Protein AF-A0A838TGH7-F1 (afdb_monomer)

Mean predicted aligned error: 12.15 Å

pLDDT: mean 83.36, std 24.0, range [35.56, 98.81]

Sequence (141 aa):
MKKIKLLAIGASAAFAFTAVTSQIAVAAEEEAAATSKMTIPDTADGILQEIHKHRGELTETVKAKKLKDVHVQAFMIRDLANALPAKVAADKKARVEGSAKNITKLAEDLDTSGDAGDQAKTESNLKKFDAVLAQLEGQFK

Nearest PDB structures (foldseek):
  1vyk-assembly1_A  TM=8.103E-01  e=1.795E-02  Spinacia oleracea
  7n8o-assembly1_Q  TM=8.385E-01  e=2.085E-02  Synechocystis sp. PCC 6803 substr. Kazusa
  1nze-assembly1_A  TM=8.066E-01  e=2.304E-02  Spinacia oleracea
  3ls1-assembly2_B  TM=7.975E-01  e=2.085E-02  Synechocystis sp. PCC 6803
  4yuu-assembly3_Q2  TM=7.672E-01  e=1.081E-01  Cyanidium caldarium

Foldseek 3Di:
DDDDDDDDDDDDDDDDPDDDDDDDPPPPPPVPPPVVVDDADPALVSLLVLLVVLLVVLVVCLVVLVLQCNLVSLVSNLVSLCCNLVRDDPVLNVVSNVLSVQSVVLSVQSNVCSVVSNSVSNVVSSVSNVVSSVVNVVSVD

Structure (mmCIF, N/CA/C/O backbone):
data_AF-A0A838TGH7-F1
#
_entry.id   AF-A0A838TGH7-F1
#
loop_
_atom_site.group_PDB
_atom_site.id
_atom_site.type_symbol
_atom_site.label_atom_id
_atom_site.label_alt_id
_atom_site.label_comp_id
_atom_site.label_asym_id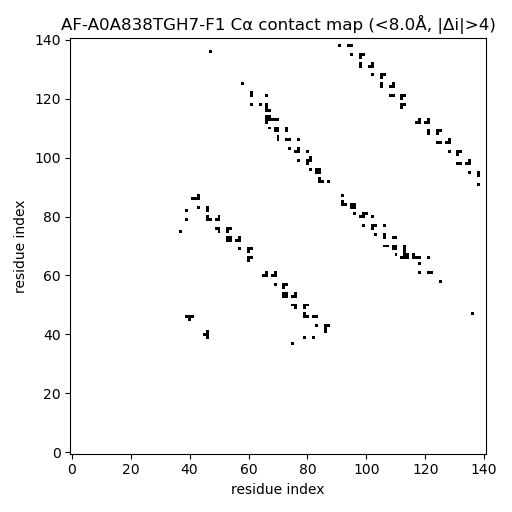
_atom_site.label_entity_id
_atom_site.label_seq_id
_atom_site.pdbx_PDB_ins_code
_atom_site.Cartn_x
_atom_site.Cartn_y
_atom_site.Cartn_z
_atom_site.occupancy
_atom_site.B_iso_or_equiv
_atom_site.auth_seq_id
_atom_site.auth_comp_id
_atom_site.auth_asym_id
_atom_site.auth_atom_id
_atom_site.pdbx_PDB_model_num
ATOM 1 N N . MET A 1 1 ? -46.428 -2.549 66.026 1.00 46.44 1 MET A N 1
ATOM 2 C CA . MET A 1 1 ? -45.588 -3.367 66.929 1.00 46.44 1 MET A CA 1
ATOM 3 C C . MET A 1 1 ? -46.120 -4.793 66.962 1.00 46.44 1 MET A C 1
ATOM 5 O O . MET A 1 1 ? -47.245 -4.982 67.391 1.00 46.44 1 MET A O 1
ATOM 9 N N . LYS A 1 2 ? -45.319 -5.771 66.534 1.00 39.84 2 LYS A N 1
ATOM 10 C CA . LYS A 1 2 ? -45.165 -7.099 67.154 1.00 39.84 2 LYS A CA 1
ATOM 11 C C . LYS A 1 2 ? -43.891 -7.694 66.551 1.00 39.84 2 LYS 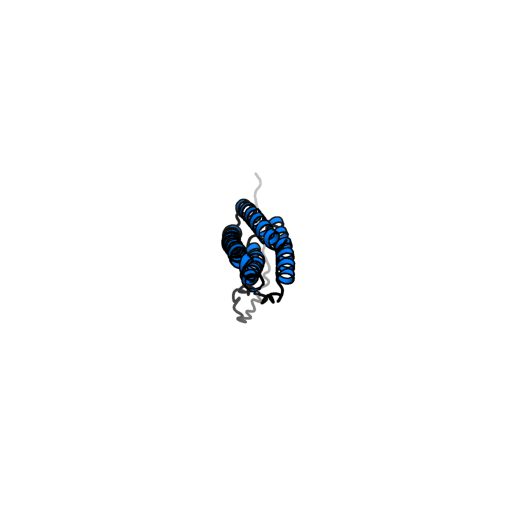A C 1
ATOM 13 O O . LYS A 1 2 ? -43.793 -7.884 65.347 1.00 39.84 2 LYS A O 1
ATOM 18 N N . LYS A 1 3 ? -42.869 -7.791 67.397 1.00 41.69 3 LYS A N 1
ATOM 19 C CA . LYS A 1 3 ? -41.556 -8.374 67.109 1.00 41.69 3 LYS A CA 1
ATOM 20 C C . LYS A 1 3 ? -41.597 -9.878 67.439 1.00 41.69 3 LYS A C 1
ATOM 22 O O . LYS A 1 3 ? -42.560 -10.301 68.074 1.00 41.69 3 LYS A O 1
ATOM 27 N N . ILE A 1 4 ? -40.460 -10.547 67.178 1.00 48.12 4 ILE A N 1
ATOM 28 C CA . ILE A 1 4 ? -39.908 -11.748 67.863 1.00 48.12 4 ILE A CA 1
ATOM 29 C C . ILE A 1 4 ? -40.349 -13.081 67.230 1.00 48.12 4 ILE A C 1
ATOM 31 O O . ILE A 1 4 ? -41.537 -13.277 67.041 1.00 48.12 4 ILE A O 1
ATOM 35 N N . LYS A 1 5 ? -39.492 -14.069 66.917 1.00 42.84 5 LYS A N 1
ATOM 36 C CA . LYS A 1 5 ? -38.028 -14.331 67.010 1.00 42.84 5 LYS A CA 1
ATOM 37 C C . LYS A 1 5 ? -37.767 -15.628 66.177 1.00 42.84 5 LYS A C 1
ATOM 39 O O . LYS A 1 5 ? -38.712 -16.388 66.028 1.00 42.84 5 LYS A O 1
ATOM 44 N N . LEU A 1 6 ? -36.617 -15.794 65.488 1.00 40.47 6 LEU A N 1
ATOM 45 C CA . LEU A 1 6 ? -35.473 -16.696 65.846 1.00 40.47 6 LEU A CA 1
ATOM 46 C C . LEU A 1 6 ? -35.853 -18.207 65.771 1.00 40.47 6 LEU A C 1
ATOM 48 O O . LEU A 1 6 ? -36.916 -18.552 66.252 1.00 40.47 6 LEU A O 1
ATOM 52 N N . LEU A 1 7 ? -35.102 -19.214 65.305 1.00 39.31 7 LEU A N 1
ATOM 53 C CA . LEU A 1 7 ? -33.731 -19.479 64.833 1.00 39.31 7 LEU A CA 1
ATOM 54 C C . LEU A 1 7 ? -33.675 -21.007 64.543 1.00 39.31 7 LEU A C 1
ATOM 56 O O . LEU A 1 7 ? -34.369 -21.732 65.250 1.00 39.31 7 LEU A O 1
ATOM 60 N N . ALA A 1 8 ? -32.826 -21.483 63.620 1.00 43.47 8 ALA A N 1
ATOM 61 C CA . ALA A 1 8 ? -31.995 -22.719 63.693 1.00 43.47 8 ALA A CA 1
ATOM 62 C C . ALA A 1 8 ? -31.536 -23.081 62.257 1.00 43.47 8 ALA A C 1
ATOM 64 O O . ALA A 1 8 ? -32.381 -23.236 61.384 1.00 43.47 8 ALA A O 1
ATOM 65 N N . ILE A 1 9 ? -30.249 -23.007 61.872 1.00 46.84 9 ILE A N 1
ATOM 66 C CA . ILE A 1 9 ? -29.126 -23.924 62.199 1.00 46.84 9 ILE A CA 1
ATOM 67 C C . ILE A 1 9 ? -29.504 -25.366 61.814 1.00 46.84 9 ILE A C 1
ATOM 69 O O . ILE A 1 9 ? -30.448 -25.896 62.373 1.00 46.84 9 ILE A O 1
ATOM 73 N N . GLY A 1 10 ? -28.846 -26.101 60.921 1.00 35.56 10 GLY A N 1
ATOM 74 C CA . GLY A 1 10 ? -27.580 -25.973 60.203 1.00 35.56 10 GLY A CA 1
ATOM 75 C C . GLY A 1 10 ? -27.163 -27.396 59.787 1.00 35.56 10 GLY A C 1
ATOM 76 O O . GLY A 1 10 ? -27.505 -28.341 60.490 1.00 35.56 10 GLY A O 1
ATOM 77 N N . ALA A 1 11 ? -26.449 -27.570 58.674 1.00 40.81 11 ALA A N 1
ATOM 78 C CA . ALA A 1 11 ? -25.591 -28.738 58.449 1.00 40.81 11 ALA A CA 1
ATOM 79 C C . ALA A 1 11 ? -24.630 -28.452 57.292 1.00 40.81 11 ALA A C 1
ATOM 81 O O . ALA A 1 11 ? -25.015 -28.340 56.130 1.00 40.81 11 ALA A O 1
ATOM 82 N N . SER A 1 12 ? -23.370 -28.298 57.669 1.00 39.62 12 SER A N 1
ATOM 83 C CA . SER A 1 12 ? -22.192 -28.176 56.830 1.00 39.62 12 SER A CA 1
ATOM 84 C C . SER A 1 12 ? -21.968 -29.438 55.992 1.00 39.62 12 SER A C 1
ATOM 86 O O . SER A 1 12 ? -22.036 -30.544 56.522 1.00 39.62 12 SER A O 1
ATOM 88 N N . ALA A 1 13 ? -21.576 -29.271 54.729 1.00 48.66 13 ALA A N 1
ATOM 89 C CA . ALA A 1 13 ? -20.758 -30.257 54.031 1.00 48.66 13 ALA A CA 1
ATOM 90 C C . ALA A 1 13 ? -19.439 -29.584 53.643 1.00 48.66 13 ALA A C 1
ATOM 92 O O . ALA A 1 13 ? -19.379 -28.657 52.838 1.00 48.66 13 ALA A O 1
ATOM 93 N N . ALA A 1 14 ? -18.408 -30.022 54.350 1.00 45.81 14 ALA A N 1
ATOM 94 C CA . ALA A 1 14 ? -17.025 -29.614 54.270 1.00 45.81 14 ALA A CA 1
ATOM 95 C C . ALA A 1 14 ? -16.318 -30.230 53.048 1.00 45.81 14 ALA A C 1
ATOM 97 O O . ALA A 1 14 ? -16.508 -31.401 52.749 1.00 45.81 14 ALA A O 1
ATOM 98 N N . PHE A 1 15 ? -15.461 -29.409 52.434 1.00 44.59 15 PHE A N 1
ATOM 99 C CA . PHE A 1 15 ? -14.160 -29.720 51.829 1.00 44.59 15 PHE A CA 1
ATOM 100 C C . PHE A 1 15 ? -14.001 -30.931 50.892 1.00 44.59 15 PHE A C 1
ATOM 102 O O . PHE A 1 15 ? -13.912 -32.073 51.325 1.00 44.59 15 PHE A O 1
ATOM 109 N N . ALA A 1 16 ? -13.644 -30.622 49.642 1.00 42.84 16 ALA A N 1
ATOM 110 C CA . ALA A 1 16 ? -12.422 -31.171 49.053 1.00 42.84 16 ALA A CA 1
ATOM 111 C C . ALA A 1 16 ? -11.784 -30.127 48.123 1.00 42.84 16 ALA A C 1
ATOM 113 O O . ALA A 1 16 ? -12.080 -30.032 46.937 1.00 42.84 16 ALA A O 1
ATOM 114 N N . PHE A 1 17 ? -10.912 -29.309 48.712 1.00 49.78 17 PHE A N 1
ATOM 115 C CA . PHE A 1 17 ? -9.881 -28.565 48.002 1.00 49.78 17 PHE A CA 1
ATOM 116 C C . PHE A 1 17 ? -8.781 -29.574 47.653 1.00 49.78 17 PHE A C 1
ATOM 118 O O . PHE A 1 17 ? -7.965 -29.916 48.506 1.00 49.78 17 PHE A O 1
ATOM 125 N N . THR A 1 18 ? -8.781 -30.102 46.431 1.00 52.09 18 THR A N 1
ATOM 126 C CA . THR A 1 18 ? -7.621 -30.819 45.888 1.00 52.09 18 THR A CA 1
ATOM 127 C C . THR A 1 18 ? -6.869 -29.882 44.964 1.00 52.09 18 THR A C 1
ATOM 129 O O . THR A 1 18 ? -7.257 -29.653 43.820 1.00 52.09 18 THR A O 1
ATOM 132 N N . ALA A 1 19 ? -5.782 -29.338 45.503 1.00 46.09 19 ALA A N 1
ATOM 133 C CA . ALA A 1 19 ? -4.697 -28.775 44.732 1.00 46.09 19 ALA A CA 1
ATOM 134 C C . ALA A 1 19 ? -4.130 -29.855 43.797 1.00 46.09 19 ALA A C 1
ATOM 136 O O . ALA A 1 19 ? -3.566 -30.847 44.254 1.00 46.09 19 ALA A O 1
ATOM 137 N N . VAL A 1 20 ? -4.250 -29.636 42.491 1.00 46.09 20 VAL A N 1
ATOM 138 C CA . VAL A 1 20 ? -3.260 -30.106 41.523 1.00 46.09 20 VAL A CA 1
ATOM 139 C C . VAL A 1 20 ? -2.568 -28.858 41.003 1.00 46.09 20 VAL A C 1
ATOM 141 O O . VAL A 1 20 ? -3.062 -28.125 40.152 1.00 46.09 20 VAL A O 1
ATOM 144 N N . THR A 1 21 ? -1.417 -28.585 41.601 1.00 51.72 21 THR A N 1
ATOM 145 C CA . THR A 1 21 ? -0.378 -27.763 41.001 1.00 51.72 21 THR A CA 1
ATOM 146 C C . THR A 1 21 ? 0.210 -28.542 39.831 1.00 51.72 21 THR A C 1
ATOM 148 O O . THR A 1 21 ? 1.094 -29.373 40.027 1.00 51.72 21 THR A O 1
ATOM 151 N N . SER A 1 22 ? -0.253 -28.250 38.620 1.00 46.38 22 SER A N 1
ATOM 152 C CA . SER A 1 22 ? 0.574 -28.403 37.427 1.00 46.38 22 SER A CA 1
ATOM 153 C C . SER A 1 22 ? 0.786 -27.022 36.842 1.00 46.38 22 SER A C 1
ATOM 155 O O . SER A 1 22 ? -0.104 -26.416 36.254 1.00 46.38 22 SER A O 1
ATOM 157 N N . GLN A 1 23 ? 1.990 -26.523 37.087 1.00 48.28 23 GLN A N 1
ATOM 158 C CA . GLN A 1 23 ? 2.574 -25.388 36.406 1.00 48.28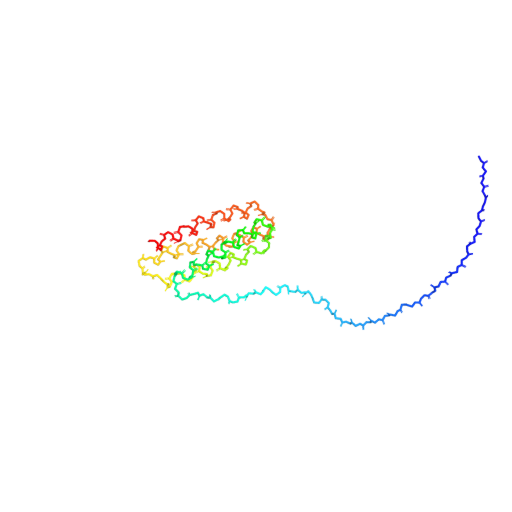 23 GLN A CA 1
ATOM 159 C C . GLN A 1 23 ? 2.535 -25.660 34.902 1.00 48.28 23 GLN A C 1
ATOM 161 O O . GLN A 1 23 ? 3.276 -26.501 34.403 1.00 48.28 23 GLN A O 1
ATOM 166 N N . ILE A 1 24 ? 1.699 -24.927 34.182 1.00 41.69 24 ILE A N 1
ATOM 167 C CA . ILE A 1 24 ? 2.061 -24.463 32.852 1.00 41.69 24 ILE A CA 1
ATOM 168 C C . ILE A 1 24 ? 1.832 -22.968 32.924 1.00 41.69 24 ILE A C 1
ATOM 170 O O . ILE A 1 24 ? 0.709 -22.497 33.105 1.00 41.69 24 ILE A O 1
ATOM 174 N N . ALA A 1 25 ? 2.946 -22.243 32.923 1.00 38.53 25 ALA A N 1
ATOM 175 C CA . ALA A 1 25 ? 2.958 -20.816 32.726 1.00 38.53 25 ALA A CA 1
ATOM 176 C C . ALA A 1 25 ? 2.022 -20.500 31.559 1.00 38.53 25 ALA A C 1
ATOM 178 O O . ALA A 1 25 ? 2.206 -21.031 30.463 1.00 38.53 25 ALA A O 1
ATOM 179 N N . VAL A 1 26 ? 1.040 -19.629 31.787 1.00 37.88 26 VAL A N 1
ATOM 180 C CA . VAL A 1 26 ? 0.468 -18.851 30.693 1.00 37.88 26 VAL A CA 1
ATOM 181 C C . VAL A 1 26 ? 1.595 -17.913 30.277 1.00 37.88 26 VAL A C 1
ATOM 183 O O . VAL A 1 26 ? 1.678 -16.764 30.706 1.00 37.88 26 VAL A O 1
ATOM 186 N N . ALA A 1 27 ? 2.548 -18.473 29.527 1.00 36.53 27 ALA A N 1
ATOM 187 C CA . ALA A 1 27 ? 3.289 -17.711 28.559 1.00 36.53 27 ALA A CA 1
ATOM 188 C C . ALA A 1 27 ? 2.209 -16.962 27.795 1.00 36.53 27 ALA A C 1
ATOM 190 O O . ALA A 1 27 ? 1.263 -17.578 27.297 1.00 36.53 27 ALA A O 1
ATOM 191 N N . ALA A 1 28 ? 2.302 -15.636 27.828 1.00 39.31 28 ALA A N 1
ATOM 192 C CA . ALA A 1 28 ? 1.646 -14.815 26.843 1.00 39.31 28 ALA A CA 1
ATOM 193 C C . ALA A 1 28 ? 1.788 -15.560 25.515 1.00 39.31 28 ALA A C 1
ATOM 195 O O . ALA A 1 28 ? 2.913 -15.848 25.097 1.00 39.31 28 ALA A O 1
ATOM 196 N N . GLU A 1 29 ? 0.665 -15.953 24.917 1.00 36.91 29 GLU A N 1
ATOM 197 C CA . GLU A 1 29 ? 0.635 -16.153 23.482 1.00 36.91 29 GLU A CA 1
ATOM 198 C C . GLU A 1 29 ? 0.992 -14.778 22.927 1.00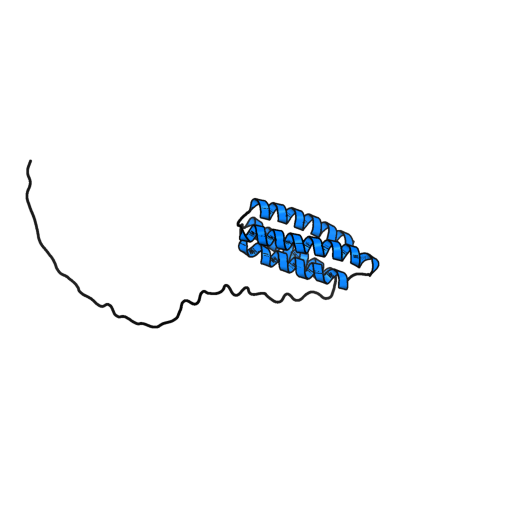 36.91 29 GLU A C 1
ATOM 200 O O . GLU A 1 29 ? 0.158 -13.892 22.756 1.00 36.91 29 GLU A O 1
ATOM 205 N N . GLU A 1 30 ? 2.302 -14.571 22.804 1.00 38.41 30 GLU A N 1
ATOM 206 C CA . GLU A 1 30 ? 2.907 -13.822 21.736 1.00 38.41 30 GLU A CA 1
ATOM 207 C C . GLU A 1 30 ? 2.102 -14.241 20.520 1.00 38.41 30 GLU A C 1
ATOM 209 O O . GLU A 1 30 ? 2.159 -15.394 20.080 1.00 38.41 30 GLU A O 1
ATOM 214 N N . GLU A 1 31 ? 1.219 -13.336 20.103 1.00 38.81 31 GLU A N 1
ATOM 215 C CA . GLU A 1 31 ? 0.586 -13.376 18.809 1.00 38.81 31 GLU A CA 1
ATOM 216 C C . GLU A 1 31 ? 1.766 -13.413 17.848 1.00 38.81 31 GLU A C 1
ATOM 218 O O . GLU A 1 31 ? 2.376 -12.393 17.529 1.00 38.81 31 GLU A O 1
ATOM 223 N N . ALA A 1 32 ? 2.209 -14.632 17.544 1.00 36.16 32 ALA A N 1
ATOM 224 C CA . ALA A 1 32 ? 3.275 -14.893 16.623 1.00 36.16 32 ALA A CA 1
ATOM 225 C C . ALA A 1 32 ? 2.699 -14.393 15.317 1.00 36.16 32 ALA A C 1
ATOM 227 O O . ALA A 1 32 ? 1.921 -15.094 14.670 1.00 36.16 32 ALA A O 1
ATOM 228 N N . ALA A 1 33 ? 3.012 -13.131 15.020 1.00 41.44 33 ALA A N 1
ATOM 229 C CA . ALA A 1 33 ? 2.762 -12.482 13.764 1.00 41.44 33 ALA A CA 1
ATOM 230 C C . ALA A 1 33 ? 3.289 -13.460 12.730 1.00 41.44 33 ALA A C 1
ATOM 232 O O . ALA A 1 33 ? 4.501 -13.584 12.517 1.00 41.44 33 ALA A O 1
ATOM 233 N N . ALA A 1 34 ? 2.366 -14.240 12.171 1.00 40.59 34 ALA A N 1
ATOM 234 C CA . ALA A 1 34 ? 2.620 -15.136 11.078 1.00 40.59 34 ALA A CA 1
ATOM 235 C C . ALA A 1 34 ? 2.919 -14.201 9.917 1.00 40.59 34 ALA A C 1
ATOM 237 O O . ALA A 1 34 ? 2.058 -13.853 9.117 1.00 40.59 34 ALA A O 1
ATOM 238 N N . THR A 1 35 ? 4.163 -13.738 9.880 1.00 44.38 35 THR A N 1
ATOM 239 C CA . THR A 1 35 ? 4.800 -13.115 8.741 1.00 44.38 35 THR A CA 1
ATOM 240 C C . THR A 1 35 ? 4.929 -14.237 7.728 1.00 44.38 35 THR A C 1
ATOM 242 O O . THR A 1 35 ? 5.981 -14.843 7.536 1.00 44.38 35 THR A O 1
ATOM 245 N N . SER A 1 36 ? 3.792 -14.594 7.129 1.00 52.53 36 SER A N 1
ATOM 246 C CA . SER A 1 36 ? 3.726 -15.379 5.917 1.00 52.53 36 SER A CA 1
ATOM 247 C C . SER A 1 36 ? 4.690 -14.705 4.960 1.00 52.53 36 SER A C 1
ATOM 249 O O . SER A 1 36 ? 4.428 -13.589 4.511 1.00 52.53 36 SER A O 1
ATOM 251 N N . LYS A 1 37 ? 5.850 -15.332 4.734 1.00 62.44 37 LYS A N 1
ATOM 252 C CA . LYS A 1 37 ? 6.830 -14.868 3.756 1.00 62.44 37 LYS A CA 1
ATOM 253 C C . LYS A 1 37 ? 6.120 -14.848 2.412 1.00 62.44 37 LYS A C 1
ATOM 255 O O . LYS A 1 37 ? 5.981 -15.884 1.764 1.00 62.44 37 LYS A O 1
ATOM 260 N N . MET A 1 38 ? 5.611 -13.680 2.041 1.00 80.56 38 MET A N 1
ATOM 261 C CA . MET A 1 38 ? 4.979 -13.477 0.756 1.00 80.56 38 MET A CA 1
ATOM 262 C C . MET A 1 38 ? 6.029 -13.744 -0.318 1.00 80.56 38 MET A C 1
ATOM 264 O O . MET A 1 38 ? 7.149 -13.235 -0.259 1.00 80.56 38 MET A O 1
ATOM 268 N N . THR A 1 39 ? 5.670 -14.570 -1.295 1.00 90.00 39 THR A N 1
ATOM 269 C CA . THR A 1 39 ? 6.492 -14.746 -2.490 1.00 90.00 39 THR A CA 1
ATOM 270 C C . THR A 1 39 ? 6.222 -13.571 -3.420 1.00 90.00 39 THR A C 1
ATOM 272 O O . THR A 1 39 ? 5.096 -13.408 -3.881 1.00 90.00 39 THR A O 1
ATOM 275 N N . ILE A 1 40 ? 7.240 -12.750 -3.680 1.00 93.44 40 ILE A N 1
ATOM 276 C CA . ILE A 1 40 ? 7.137 -11.627 -4.617 1.00 93.44 40 ILE A CA 1
ATOM 277 C C . ILE A 1 40 ? 7.128 -12.190 -6.047 1.00 93.44 40 ILE A C 1
ATOM 279 O O . ILE A 1 40 ? 8.074 -12.893 -6.409 1.00 93.44 40 ILE A O 1
ATOM 283 N N . PRO A 1 41 ? 6.109 -11.892 -6.873 1.00 96.56 41 PRO A N 1
ATOM 284 C CA . PRO A 1 41 ? 6.073 -12.343 -8.261 1.00 96.56 41 PRO A CA 1
ATOM 285 C C . PRO A 1 41 ? 7.250 -11.821 -9.098 1.00 96.56 41 PRO A C 1
ATOM 287 O O . PRO A 1 41 ? 7.765 -10.722 -8.888 1.00 96.56 41 PRO A O 1
ATOM 290 N N . ASP A 1 42 ? 7.656 -12.592 -10.108 1.00 95.62 42 ASP A N 1
ATOM 291 C CA . ASP A 1 42 ? 8.821 -12.245 -10.929 1.00 95.62 42 ASP A CA 1
ATOM 292 C C . ASP A 1 42 ? 8.567 -11.140 -11.956 1.00 95.62 42 ASP A C 1
ATOM 294 O O . ASP A 1 42 ? 9.527 -10.525 -12.435 1.00 95.62 42 ASP A O 1
ATOM 298 N N . THR A 1 43 ? 7.302 -10.867 -12.276 1.00 97.25 43 THR A N 1
ATOM 299 C CA . THR A 1 43 ? 6.881 -9.890 -13.284 1.00 97.25 43 THR A CA 1
ATOM 300 C C . THR A 1 43 ? 6.222 -8.675 -12.639 1.00 97.25 43 THR A C 1
ATOM 302 O O . THR A 1 43 ? 5.575 -8.782 -11.598 1.00 97.25 43 THR A O 1
ATOM 305 N N . ALA A 1 44 ? 6.350 -7.510 -13.281 1.00 97.12 44 ALA A N 1
ATOM 306 C CA . ALA A 1 44 ? 5.671 -6.293 -12.837 1.00 97.12 44 ALA A CA 1
ATOM 307 C C . ALA A 1 44 ? 4.145 -6.482 -12.770 1.00 97.12 44 ALA A C 1
ATOM 309 O O . ALA A 1 44 ? 3.533 -6.125 -11.768 1.00 97.12 44 ALA A O 1
ATOM 310 N N . ASP A 1 45 ? 3.553 -7.117 -13.785 1.00 97.12 45 ASP A N 1
ATOM 311 C CA . ASP A 1 45 ? 2.113 -7.393 -13.822 1.00 97.12 45 ASP A CA 1
ATOM 312 C C . ASP A 1 45 ? 1.667 -8.305 -12.674 1.00 97.12 45 ASP A C 1
ATOM 314 O O . ASP A 1 45 ? 0.641 -8.049 -12.048 1.00 97.12 45 ASP A O 1
ATOM 318 N N . GLY A 1 46 ? 2.453 -9.339 -12.350 1.00 97.75 46 GLY A N 1
ATOM 319 C CA . GLY A 1 46 ? 2.164 -10.222 -11.220 1.00 97.75 46 GLY A CA 1
ATOM 320 C C . GLY A 1 46 ? 2.226 -9.479 -9.885 1.00 97.75 46 GLY A C 1
ATOM 321 O O . GLY A 1 46 ? 1.351 -9.647 -9.040 1.00 97.75 46 GLY A O 1
ATOM 322 N N . ILE A 1 47 ? 3.219 -8.602 -9.713 1.00 98.25 47 ILE A N 1
ATOM 323 C CA . ILE A 1 47 ? 3.329 -7.753 -8.521 1.00 98.25 47 ILE A CA 1
ATOM 324 C C . ILE A 1 47 ? 2.118 -6.816 -8.408 1.00 98.25 47 ILE A C 1
ATOM 326 O O . ILE A 1 47 ? 1.543 -6.699 -7.328 1.00 98.25 47 ILE A O 1
ATOM 330 N N . LEU A 1 48 ? 1.697 -6.175 -9.504 1.00 98.19 48 LEU A N 1
ATOM 331 C CA . LEU A 1 48 ? 0.523 -5.295 -9.510 1.00 98.19 48 LEU A CA 1
ATOM 332 C C . LEU A 1 48 ? -0.764 -6.055 -9.157 1.00 98.19 48 LEU A C 1
ATOM 334 O O . LEU A 1 48 ? -1.574 -5.551 -8.382 1.00 98.19 48 LEU A O 1
ATOM 338 N N . GLN A 1 49 ? -0.943 -7.280 -9.657 1.00 97.69 49 GLN A N 1
ATOM 339 C CA . GLN A 1 49 ? -2.083 -8.126 -9.286 1.00 97.69 49 GLN A CA 1
ATOM 340 C C . GLN A 1 49 ? -2.125 -8.422 -7.781 1.00 97.69 49 GLN A C 1
ATOM 342 O O . GLN A 1 49 ? -3.185 -8.298 -7.164 1.00 97.69 49 GLN A O 1
ATOM 347 N N . GLU A 1 50 ? -0.985 -8.753 -7.171 1.00 97.94 50 GLU A N 1
ATOM 348 C CA . GLU A 1 50 ? -0.928 -9.018 -5.729 1.00 97.94 50 GLU A CA 1
ATOM 349 C C . GLU A 1 50 ? -1.149 -7.731 -4.911 1.00 97.94 50 GLU A C 1
ATOM 351 O O . GLU A 1 50 ? -1.856 -7.751 -3.901 1.00 97.94 50 GLU A O 1
ATOM 356 N N . ILE A 1 51 ? -0.661 -6.578 -5.393 1.00 98.31 51 ILE A N 1
ATOM 357 C CA . ILE A 1 51 ? -0.981 -5.262 -4.814 1.00 98.31 51 ILE A CA 1
ATOM 358 C C . ILE A 1 51 ? -2.496 -5.034 -4.804 1.00 98.31 51 ILE A C 1
ATOM 360 O O . ILE A 1 51 ? -3.040 -4.644 -3.772 1.00 98.31 51 ILE A O 1
ATOM 364 N N . HIS A 1 52 ? -3.198 -5.301 -5.910 1.00 98.06 52 HIS A N 1
ATOM 365 C CA . HIS A 1 52 ? -4.654 -5.142 -5.978 1.00 98.06 52 HIS A CA 1
ATOM 366 C C . HIS A 1 52 ? -5.392 -6.046 -4.986 1.00 98.06 52 HIS A C 1
ATOM 368 O O . HIS A 1 52 ? -6.352 -5.606 -4.348 1.00 98.06 52 HIS A O 1
ATOM 374 N N . LYS A 1 53 ? -4.939 -7.293 -4.829 1.00 97.94 53 LYS A N 1
ATOM 375 C CA . LYS A 1 53 ? -5.519 -8.239 -3.874 1.00 97.94 53 LYS A CA 1
ATOM 376 C C . LYS A 1 53 ? -5.374 -7.738 -2.437 1.00 97.94 53 LYS A C 1
ATOM 378 O O . LYS A 1 53 ? -6.384 -7.537 -1.760 1.00 97.94 53 LYS A O 1
ATOM 383 N N . HIS A 1 54 ? -4.148 -7.442 -2.002 1.00 98.31 54 HIS A N 1
ATOM 384 C CA . HIS A 1 54 ? -3.903 -6.908 -0.659 1.00 98.31 54 HIS A CA 1
ATOM 385 C C . HIS A 1 54 ? -4.585 -5.560 -0.445 1.00 98.31 54 HIS A C 1
ATOM 387 O O . HIS A 1 54 ? -5.034 -5.249 0.657 1.00 98.31 54 HIS A O 1
ATOM 393 N N . ARG A 1 55 ? -4.733 -4.755 -1.501 1.00 98.38 55 ARG A N 1
ATOM 394 C CA . ARG A 1 55 ? -5.470 -3.499 -1.424 1.00 98.38 55 ARG A CA 1
ATOM 395 C C . ARG A 1 55 ? -6.947 -3.720 -1.110 1.00 98.38 55 ARG A C 1
ATOM 397 O O . ARG A 1 55 ? -7.499 -2.979 -0.291 1.00 98.38 55 ARG A O 1
ATOM 404 N N . GLY A 1 56 ? -7.576 -4.713 -1.736 1.00 98.12 56 GLY A N 1
ATOM 405 C CA . GLY A 1 56 ? -8.937 -5.137 -1.413 1.00 98.12 56 GLY A CA 1
ATOM 406 C C . GLY A 1 56 ? -9.054 -5.570 0.048 1.00 98.12 56 GLY A C 1
ATOM 407 O O . GLY A 1 56 ? -9.880 -5.029 0.780 1.00 98.12 56 GLY A O 1
ATOM 408 N N . GLU A 1 57 ? -8.165 -6.458 0.495 1.00 98.19 57 GLU A N 1
ATOM 409 C CA . GLU A 1 57 ? -8.120 -6.941 1.883 1.00 98.19 57 GLU A CA 1
ATOM 410 C C . GLU A 1 57 ? -7.933 -5.792 2.888 1.00 98.19 57 GLU A C 1
ATOM 412 O O . GLU A 1 57 ? -8.681 -5.695 3.857 1.00 98.19 57 GLU A O 1
ATOM 417 N N . LEU A 1 58 ? -7.018 -4.855 2.618 1.00 98.56 58 LEU A N 1
ATOM 418 C CA . LEU A 1 58 ? -6.789 -3.669 3.446 1.00 98.56 58 LEU A CA 1
ATOM 419 C C . LEU A 1 58 ? -8.053 -2.806 3.583 1.00 98.56 58 LEU A C 1
ATOM 421 O O . LEU A 1 58 ? -8.370 -2.332 4.674 1.00 98.56 58 LEU A O 1
ATOM 425 N N . THR A 1 59 ? -8.794 -2.600 2.488 1.00 98.50 59 THR A N 1
ATOM 426 C CA . THR A 1 59 ? -10.071 -1.867 2.529 1.00 98.50 59 THR A CA 1
ATOM 427 C C . THR A 1 59 ? -11.064 -2.546 3.456 1.00 98.50 59 THR A C 1
ATOM 4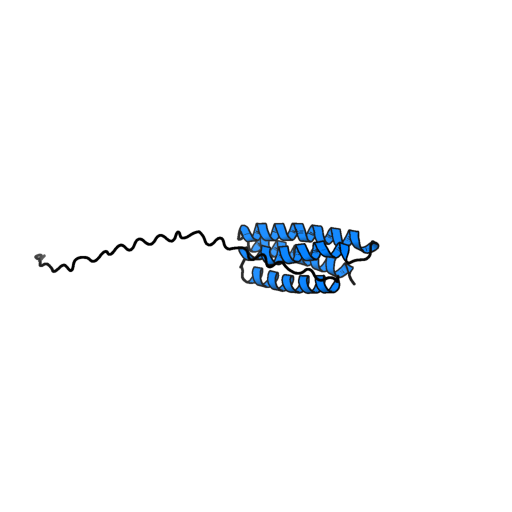29 O O . THR A 1 59 ? -11.689 -1.876 4.279 1.00 98.50 59 THR A O 1
ATOM 432 N N . GLU A 1 60 ? -11.222 -3.860 3.323 1.00 98.50 60 GLU A N 1
ATOM 433 C CA . GLU A 1 60 ? -12.174 -4.615 4.131 1.00 98.50 60 GLU A CA 1
ATOM 434 C C . GLU A 1 60 ? -11.761 -4.639 5.608 1.00 98.50 60 GLU A C 1
ATOM 436 O O . GLU A 1 60 ? -12.612 -4.449 6.476 1.00 98.50 60 GLU A O 1
ATOM 441 N N . THR A 1 61 ? -10.463 -4.733 5.909 1.00 98.50 61 THR A N 1
ATOM 442 C CA . THR A 1 61 ? -9.917 -4.606 7.270 1.00 98.50 61 THR A CA 1
ATOM 443 C C . THR A 1 61 ? -10.278 -3.262 7.911 1.00 98.50 61 THR A C 1
ATOM 445 O O . THR A 1 61 ? -10.802 -3.230 9.030 1.00 98.50 61 THR A O 1
ATOM 448 N N . VAL A 1 62 ? -10.077 -2.147 7.196 1.00 98.44 62 VAL A N 1
ATOM 449 C CA . VAL A 1 62 ? -10.410 -0.802 7.703 1.00 98.44 62 VAL A CA 1
ATOM 450 C C . VAL A 1 62 ? -11.923 -0.625 7.873 1.00 98.44 62 VAL A C 1
ATOM 452 O O . VAL A 1 62 ? -12.365 -0.116 8.905 1.00 98.44 62 VAL A O 1
ATOM 455 N N . LYS A 1 63 ? -12.741 -1.089 6.918 1.00 98.38 63 LYS A N 1
ATOM 456 C CA . LYS A 1 63 ? -14.215 -1.052 7.025 1.00 98.38 63 LYS A CA 1
ATOM 457 C C . LYS A 1 63 ? -14.735 -1.878 8.200 1.00 98.38 63 LYS A C 1
ATOM 459 O O . LYS A 1 63 ? -15.663 -1.457 8.888 1.00 98.38 63 LYS A O 1
ATOM 464 N N . ALA A 1 64 ? -14.125 -3.036 8.443 1.00 98.31 64 ALA A N 1
ATOM 465 C CA . ALA A 1 64 ? -14.446 -3.914 9.562 1.00 98.31 64 ALA A CA 1
ATOM 466 C C . ALA A 1 64 ? -13.923 -3.389 10.912 1.00 98.31 64 ALA A C 1
ATOM 468 O O . ALA A 1 64 ? -14.126 -4.049 11.930 1.00 98.31 64 ALA A O 1
ATOM 469 N N . LYS A 1 65 ? -13.263 -2.219 10.936 1.00 98.19 65 LYS A N 1
ATOM 470 C CA . LYS A 1 65 ? -12.646 -1.603 12.123 1.00 98.19 65 LYS A CA 1
ATOM 471 C C . LYS A 1 65 ? -11.615 -2.502 12.809 1.00 98.19 65 LYS A C 1
ATOM 473 O O . LYS A 1 65 ? -11.352 -2.365 14.004 1.00 98.19 65 LYS A O 1
ATOM 478 N N . LYS A 1 66 ? -11.004 -3.414 12.052 1.00 98.31 66 LYS A N 1
ATOM 479 C CA . LYS A 1 66 ? -9.911 -4.278 12.511 1.00 98.31 66 LYS A CA 1
ATOM 480 C C . LYS A 1 66 ? -8.590 -3.515 12.437 1.00 98.31 66 LYS A C 1
ATOM 482 O O . LYS A 1 66 ? -7.700 -3.843 11.664 1.00 98.31 66 LYS A O 1
ATOM 487 N N . LEU A 1 67 ? -8.501 -2.426 13.198 1.00 97.62 67 LEU A N 1
ATOM 488 C CA . LEU A 1 67 ? -7.451 -1.419 13.030 1.00 97.62 67 LEU A CA 1
ATOM 489 C C . LEU A 1 67 ? -6.040 -1.933 13.333 1.00 97.62 67 LEU A C 1
ATOM 491 O O . LEU A 1 67 ? -5.098 -1.516 12.669 1.00 97.62 67 LEU A O 1
ATOM 495 N N . LYS A 1 68 ? -5.907 -2.892 14.252 1.00 95.19 68 LYS A N 1
ATOM 496 C CA . LYS A 1 68 ? -4.626 -3.547 14.551 1.00 95.19 68 LYS A CA 1
ATOM 497 C C . LYS A 1 68 ? -4.082 -4.372 13.384 1.00 95.19 68 LYS A C 1
ATOM 499 O O . LYS A 1 68 ? -2.876 -4.500 13.253 1.00 95.19 68 LYS A O 1
ATOM 504 N N . ASP A 1 69 ? -4.951 -4.862 12.501 1.00 96.56 69 ASP A N 1
ATOM 505 C CA . ASP A 1 69 ? -4.563 -5.739 11.389 1.00 96.56 69 ASP A CA 1
ATOM 506 C C . ASP A 1 69 ? -4.228 -4.945 10.111 1.00 96.56 69 ASP A C 1
ATOM 508 O O . ASP A 1 69 ? -3.851 -5.513 9.085 1.00 96.56 69 ASP A O 1
ATOM 512 N N . VAL A 1 70 ? -4.390 -3.616 10.137 1.00 97.56 70 VAL A N 1
ATOM 513 C CA . VAL A 1 70 ? -4.180 -2.727 8.981 1.00 97.56 70 VAL A CA 1
ATOM 514 C C . VAL A 1 70 ? -2.748 -2.823 8.456 1.00 97.56 70 VAL A C 1
ATOM 516 O O . VAL A 1 70 ? -2.540 -2.866 7.239 1.00 97.56 70 VAL A O 1
ATOM 519 N N . HIS A 1 71 ? -1.768 -2.899 9.358 1.00 95.81 71 HIS A N 1
ATOM 520 C CA . HIS A 1 71 ? -0.351 -2.937 9.004 1.00 95.81 71 HIS A CA 1
ATOM 521 C C . HIS A 1 71 ? 0.018 -4.183 8.194 1.00 95.81 71 HIS A C 1
ATOM 523 O O . HIS A 1 71 ? 0.863 -4.093 7.306 1.00 95.81 71 HIS A O 1
ATOM 529 N N . VAL A 1 72 ? -0.659 -5.316 8.429 1.00 96.50 72 VAL A N 1
ATOM 530 C CA . VAL A 1 72 ? -0.399 -6.580 7.726 1.00 96.50 72 VAL A CA 1
ATOM 531 C C . VAL A 1 72 ? -0.501 -6.353 6.222 1.00 96.50 72 VAL A C 1
ATOM 533 O O . VAL A 1 72 ? 0.466 -6.531 5.487 1.00 96.50 72 VAL A O 1
ATOM 536 N N . GLN A 1 73 ? -1.650 -5.861 5.765 1.00 97.81 73 GLN A N 1
ATOM 537 C CA . GLN A 1 73 ? -1.910 -5.661 4.341 1.00 97.81 73 GLN A CA 1
ATOM 538 C C . GLN A 1 73 ? -1.154 -4.452 3.779 1.00 97.81 73 GLN A C 1
ATOM 540 O O . GLN A 1 73 ? -0.661 -4.491 2.651 1.00 97.81 73 GLN A O 1
ATOM 545 N N . ALA A 1 74 ? -1.005 -3.383 4.567 1.00 98.44 74 ALA A N 1
ATOM 546 C CA . ALA A 1 74 ? -0.261 -2.200 4.144 1.00 98.44 74 ALA A CA 1
ATOM 547 C C . ALA A 1 74 ? 1.230 -2.506 3.893 1.00 98.44 74 ALA A C 1
ATOM 549 O O . ALA A 1 74 ? 1.796 -2.037 2.903 1.00 98.44 74 ALA A O 1
ATOM 550 N N . PHE A 1 75 ? 1.862 -3.330 4.736 1.00 98.56 75 PHE A N 1
ATOM 551 C CA . PHE A 1 75 ? 3.263 -3.728 4.567 1.00 98.56 75 PHE A CA 1
ATOM 552 C C . PHE A 1 75 ? 3.458 -4.757 3.456 1.00 98.56 75 PHE A C 1
ATOM 554 O O . PHE A 1 75 ? 4.439 -4.660 2.722 1.00 98.56 75 PHE A O 1
ATOM 561 N N . MET A 1 76 ? 2.497 -5.657 3.243 1.00 98.00 76 MET 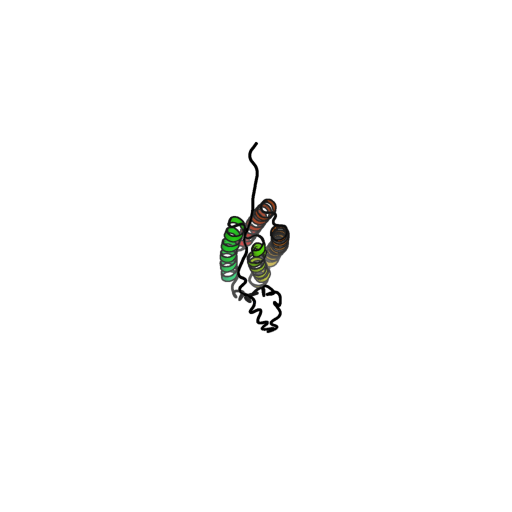A N 1
ATOM 562 C CA . MET A 1 76 ? 2.488 -6.521 2.059 1.00 98.00 76 MET A CA 1
ATOM 563 C C . MET A 1 76 ? 2.522 -5.692 0.759 1.00 98.00 76 MET A C 1
ATOM 565 O O . MET A 1 76 ? 3.357 -5.926 -0.116 1.00 98.00 76 MET A O 1
ATOM 569 N N . ILE A 1 77 ? 1.688 -4.651 0.657 1.00 98.69 77 ILE A N 1
ATOM 570 C CA . ILE A 1 77 ? 1.678 -3.743 -0.503 1.00 98.69 77 ILE A CA 1
ATOM 571 C C . ILE A 1 77 ? 2.979 -2.936 -0.605 1.00 98.69 77 ILE A C 1
ATOM 573 O O . ILE A 1 77 ? 3.502 -2.758 -1.705 1.00 98.69 77 ILE A O 1
ATOM 577 N N . ARG A 1 78 ? 3.517 -2.450 0.521 1.00 98.62 78 ARG A N 1
ATOM 578 C CA . ARG A 1 78 ? 4.811 -1.749 0.570 1.00 98.62 78 ARG A CA 1
ATOM 579 C C . ARG A 1 78 ? 5.921 -2.598 -0.042 1.00 98.62 78 ARG A C 1
ATOM 581 O O . ARG A 1 78 ? 6.672 -2.105 -0.882 1.00 98.62 78 ARG A O 1
ATOM 588 N N . ASP A 1 79 ? 6.034 -3.847 0.390 1.00 98.44 79 ASP A N 1
ATOM 589 C CA . ASP A 1 79 ? 7.125 -4.731 -0.016 1.00 98.44 79 ASP A CA 1
ATOM 590 C C . ASP A 1 79 ? 7.034 -5.057 -1.513 1.00 98.44 79 ASP A C 1
ATOM 592 O O . ASP A 1 79 ? 8.032 -4.970 -2.233 1.00 98.44 79 ASP A O 1
ATOM 596 N N . LEU A 1 80 ? 5.818 -5.297 -2.013 1.00 98.62 80 LEU A N 1
ATOM 597 C CA . LEU A 1 80 ? 5.532 -5.443 -3.441 1.00 98.62 80 LEU A CA 1
ATOM 598 C C . LEU A 1 80 ? 5.887 -4.179 -4.241 1.00 98.62 80 LEU A C 1
ATOM 600 O O . LEU A 1 80 ? 6.584 -4.256 -5.254 1.00 98.62 80 LEU A O 1
ATOM 604 N N . ALA A 1 81 ? 5.466 -2.999 -3.778 1.00 98.50 81 ALA A N 1
ATOM 605 C CA . ALA A 1 81 ? 5.760 -1.735 -4.449 1.00 98.50 81 ALA A CA 1
ATOM 606 C C . ALA A 1 81 ? 7.271 -1.453 -4.511 1.00 98.50 81 ALA A C 1
ATOM 608 O O . ALA A 1 81 ? 7.768 -0.972 -5.530 1.00 98.50 81 ALA A O 1
ATOM 609 N N . ASN A 1 82 ? 8.015 -1.803 -3.459 1.00 98.44 82 ASN A N 1
ATOM 610 C CA . ASN A 1 82 ? 9.472 -1.668 -3.409 1.00 98.44 82 ASN A CA 1
ATOM 611 C C . ASN A 1 82 ? 10.209 -2.650 -4.336 1.00 98.44 82 ASN A C 1
ATOM 613 O O . ASN A 1 82 ? 11.353 -2.386 -4.705 1.00 98.44 82 ASN A O 1
ATOM 617 N N . ALA A 1 83 ? 9.568 -3.741 -4.763 1.00 98.12 83 ALA A N 1
ATOM 618 C CA . ALA A 1 83 ? 10.133 -4.667 -5.741 1.00 98.12 83 ALA A CA 1
ATOM 619 C C . ALA A 1 83 ? 9.967 -4.195 -7.200 1.00 98.12 83 ALA A C 1
ATOM 621 O O . ALA A 1 83 ? 10.781 -4.550 -8.057 1.00 98.12 83 ALA A O 1
ATOM 622 N N . LEU A 1 84 ? 8.960 -3.364 -7.497 1.00 98.19 84 LEU A N 1
ATOM 623 C CA . LEU A 1 84 ? 8.651 -2.910 -8.862 1.00 98.19 84 LEU A CA 1
ATOM 624 C C . LEU A 1 84 ? 9.797 -2.191 -9.599 1.00 98.19 84 LEU A C 1
ATOM 626 O O . LEU A 1 84 ? 9.955 -2.450 -10.793 1.00 98.19 84 LEU A O 1
ATOM 630 N N . PRO A 1 85 ? 10.627 -1.330 -8.973 1.00 98.00 85 PRO A N 1
ATOM 631 C CA . PRO A 1 85 ? 11.732 -0.656 -9.660 1.00 98.00 85 PRO A CA 1
ATOM 632 C C . PRO A 1 85 ? 12.718 -1.590 -10.371 1.00 98.00 85 PRO A C 1
ATOM 634 O O . PRO A 1 85 ? 13.335 -1.195 -11.359 1.00 98.00 85 PRO A O 1
ATOM 637 N N . ALA A 1 86 ? 12.874 -2.824 -9.884 1.00 97.25 86 ALA A N 1
ATOM 638 C CA . ALA A 1 86 ? 13.740 -3.831 -10.495 1.00 97.25 86 ALA A CA 1
ATOM 639 C C . ALA A 1 86 ? 13.082 -4.560 -11.682 1.00 97.25 86 ALA A C 1
ATOM 641 O O . ALA A 1 86 ? 13.747 -5.327 -12.373 1.00 97.25 86 ALA A O 1
ATOM 642 N N . LYS A 1 87 ? 11.780 -4.348 -11.906 1.00 96.56 87 LYS A N 1
ATOM 643 C CA . LYS A 1 87 ? 10.957 -5.048 -12.904 1.00 96.56 87 LYS A CA 1
ATOM 644 C C . LYS A 1 87 ? 10.519 -4.148 -14.062 1.00 96.56 87 LYS A C 1
ATOM 646 O O . LYS A 1 87 ? 9.718 -4.568 -14.892 1.00 96.56 87 LYS A O 1
ATOM 651 N N . VAL A 1 88 ? 11.027 -2.916 -14.120 1.00 95.62 88 VAL A N 1
ATOM 652 C CA . VAL A 1 88 ? 10.681 -1.919 -15.142 1.00 95.62 88 VAL A CA 1
ATOM 653 C C . VAL A 1 88 ? 11.903 -1.458 -15.9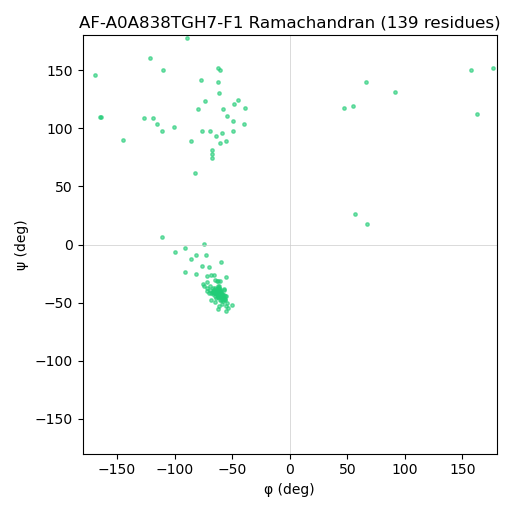26 1.00 95.62 88 VAL A C 1
ATOM 655 O O . VAL A 1 88 ? 13.042 -1.589 -15.479 1.00 95.62 88 VAL A O 1
ATOM 658 N N . ALA A 1 89 ? 11.654 -0.879 -17.100 1.00 95.38 89 ALA A N 1
ATOM 659 C CA . ALA A 1 89 ? 12.683 -0.223 -17.893 1.00 95.38 89 ALA A CA 1
ATOM 660 C C . ALA A 1 89 ? 13.294 0.984 -17.150 1.00 95.38 89 ALA A C 1
ATOM 662 O O . ALA A 1 89 ? 12.657 1.621 -16.302 1.00 95.38 89 ALA A O 1
ATOM 663 N N . ALA A 1 90 ? 14.556 1.290 -17.463 1.00 95.81 90 ALA A N 1
ATOM 664 C CA . ALA A 1 90 ? 15.352 2.283 -16.739 1.00 95.81 90 ALA A CA 1
ATOM 665 C C . ALA A 1 90 ? 14.747 3.700 -16.768 1.00 95.81 90 ALA A C 1
ATOM 667 O O . ALA A 1 90 ? 14.875 4.439 -15.794 1.00 95.81 90 ALA A O 1
ATOM 668 N N . ASP A 1 91 ? 14.052 4.058 -17.846 1.00 95.50 91 ASP A N 1
ATOM 669 C CA . ASP A 1 91 ? 13.356 5.336 -18.031 1.00 95.50 91 ASP A CA 1
ATOM 670 C C . ASP A 1 91 ? 12.138 5.505 -17.103 1.00 95.50 91 ASP A C 1
ATOM 672 O O . ASP A 1 91 ? 11.795 6.628 -16.729 1.00 95.50 91 ASP A O 1
ATOM 676 N N . LYS A 1 92 ? 11.514 4.402 -16.665 1.00 95.38 92 LYS A N 1
ATOM 677 C CA . LYS A 1 92 ? 10.388 4.408 -15.713 1.00 95.38 92 LYS A CA 1
ATOM 678 C C . LYS A 1 92 ? 10.829 4.290 -14.251 1.00 95.38 92 LYS A C 1
ATOM 680 O O . LYS A 1 92 ? 10.108 4.738 -13.355 1.00 95.38 92 LYS A O 1
ATOM 685 N N . LYS A 1 93 ? 12.014 3.724 -13.999 1.00 97.19 93 LYS A N 1
ATOM 686 C CA . LYS A 1 93 ? 12.503 3.334 -12.666 1.00 97.19 93 LYS A CA 1
ATOM 687 C C . LYS A 1 93 ? 12.379 4.433 -11.606 1.00 97.19 93 LYS A C 1
ATOM 689 O O . LYS A 1 93 ? 11.776 4.200 -10.564 1.00 97.19 93 LYS A O 1
ATOM 694 N N . ALA A 1 94 ? 12.877 5.640 -11.879 1.00 97.81 94 ALA A N 1
ATOM 695 C CA . ALA A 1 94 ? 12.881 6.728 -10.894 1.00 97.81 94 ALA A CA 1
ATOM 696 C C . ALA A 1 94 ? 11.466 7.152 -10.450 1.00 97.81 94 ALA A C 1
ATOM 698 O O . ALA A 1 94 ? 11.239 7.481 -9.285 1.00 97.81 94 ALA A O 1
ATOM 699 N N . ARG A 1 95 ? 10.490 7.125 -11.369 1.00 97.38 95 ARG A N 1
ATOM 700 C CA . ARG A 1 95 ? 9.096 7.477 -11.061 1.00 97.38 95 ARG A CA 1
ATOM 701 C C . ARG A 1 95 ? 8.417 6.394 -10.214 1.00 97.38 95 ARG A C 1
ATOM 703 O O . ARG A 1 95 ? 7.712 6.719 -9.252 1.00 97.38 95 ARG A O 1
ATOM 710 N N . VAL A 1 96 ? 8.695 5.129 -10.534 1.00 98.38 96 VAL A N 1
ATOM 711 C CA . VAL A 1 96 ? 8.213 3.968 -9.773 1.00 98.38 96 VAL A CA 1
ATOM 712 C C . VAL A 1 96 ? 8.797 3.985 -8.359 1.00 98.38 96 VAL A C 1
ATOM 714 O O . VAL A 1 96 ? 8.045 3.881 -7.394 1.00 98.38 96 VAL A O 1
ATOM 717 N N . GLU A 1 97 ? 10.102 4.236 -8.208 1.00 98.50 97 GLU A N 1
ATOM 718 C CA . GLU A 1 97 ? 10.759 4.385 -6.898 1.00 98.50 97 GLU A CA 1
ATOM 719 C C . GLU A 1 97 ? 10.152 5.512 -6.059 1.00 98.50 97 GLU A C 1
ATOM 721 O O . GLU A 1 97 ? 9.929 5.346 -4.860 1.00 98.50 97 GLU A O 1
ATOM 726 N N . GLY A 1 98 ? 9.860 6.664 -6.671 1.00 98.56 98 GLY A N 1
ATOM 727 C CA . GLY A 1 98 ? 9.203 7.772 -5.976 1.00 98.56 98 GLY A CA 1
ATOM 728 C C . GLY A 1 98 ? 7.824 7.386 -5.434 1.00 98.56 98 GLY A C 1
ATOM 729 O O . GLY A 1 98 ? 7.478 7.728 -4.304 1.00 98.56 98 GLY A O 1
ATOM 730 N N . SER A 1 99 ? 7.056 6.618 -6.208 1.00 98.62 99 SER A N 1
ATOM 731 C CA . SER A 1 99 ? 5.736 6.137 -5.785 1.00 98.62 99 SER A CA 1
ATOM 732 C C . SER A 1 99 ? 5.850 5.078 -4.681 1.00 98.62 99 SER A C 1
ATOM 734 O O . SER A 1 99 ? 5.135 5.165 -3.686 1.00 98.62 99 SER A O 1
ATOM 736 N N . ALA A 1 100 ? 6.807 4.151 -4.787 1.00 98.62 100 ALA A N 1
ATOM 737 C CA . ALA A 1 100 ? 7.080 3.134 -3.769 1.00 98.62 100 ALA A CA 1
ATOM 738 C C . ALA A 1 100 ? 7.504 3.738 -2.413 1.00 98.62 100 ALA A C 1
ATOM 740 O O . ALA A 1 100 ? 7.041 3.302 -1.357 1.00 98.62 100 ALA A O 1
ATOM 741 N N . LYS A 1 101 ? 8.306 4.812 -2.421 1.00 98.75 101 LYS A N 1
ATOM 742 C CA . LYS A 1 101 ? 8.660 5.565 -1.202 1.00 98.75 101 LYS A CA 1
ATOM 743 C C . LYS A 1 101 ? 7.441 6.211 -0.542 1.00 98.75 101 LYS A C 1
ATOM 745 O O . LYS A 1 101 ? 7.302 6.154 0.678 1.00 98.75 101 LYS A O 1
ATOM 750 N N . ASN A 1 102 ? 6.542 6.795 -1.334 1.00 98.69 102 ASN A N 1
ATOM 751 C CA . ASN A 1 102 ? 5.304 7.378 -0.810 1.00 98.69 102 ASN A CA 1
ATOM 752 C C . ASN A 1 102 ? 4.374 6.307 -0.219 1.00 98.69 102 ASN A C 1
ATOM 754 O O . ASN A 1 102 ? 3.799 6.528 0.843 1.00 98.69 102 ASN A O 1
ATOM 758 N N . ILE A 1 103 ? 4.270 5.141 -0.867 1.00 98.81 103 ILE A N 1
ATOM 759 C CA . ILE A 1 103 ? 3.532 3.977 -0.351 1.00 98.81 103 ILE A CA 1
ATOM 760 C C . ILE A 1 103 ? 4.135 3.508 0.974 1.00 98.81 103 ILE A C 1
ATOM 762 O O . ILE A 1 103 ? 3.394 3.290 1.924 1.00 98.81 103 ILE A O 1
ATOM 766 N N . THR A 1 104 ? 5.466 3.419 1.067 1.00 98.81 104 THR A N 1
ATOM 767 C CA . THR A 1 104 ? 6.170 3.040 2.304 1.00 98.81 104 THR A CA 1
ATOM 768 C C . THR A 1 104 ? 5.780 3.944 3.468 1.00 98.81 104 THR A C 1
ATOM 770 O O . THR A 1 104 ? 5.293 3.454 4.483 1.00 98.81 104 THR A O 1
ATOM 773 N N . LYS A 1 105 ? 5.890 5.263 3.284 1.00 98.75 105 LYS A N 1
ATOM 774 C CA . LYS A 1 105 ? 5.511 6.233 4.315 1.00 98.75 105 LYS A CA 1
ATOM 775 C C . LYS A 1 105 ? 4.034 6.121 4.708 1.00 98.75 105 LYS A C 1
ATOM 777 O O . LYS A 1 105 ? 3.697 6.171 5.882 1.00 98.75 105 LYS A O 1
ATOM 782 N N . LEU A 1 106 ? 3.138 5.976 3.732 1.00 98.81 106 LEU A N 1
ATOM 783 C CA . LEU A 1 106 ? 1.706 5.888 4.018 1.00 98.81 106 LEU A CA 1
ATOM 784 C C . LEU A 1 106 ? 1.317 4.555 4.677 1.00 98.81 106 LEU A C 1
ATOM 786 O O . LEU A 1 106 ? 0.340 4.525 5.420 1.00 98.81 106 LEU A O 1
ATOM 790 N N . ALA A 1 107 ? 2.070 3.477 4.444 1.00 98.75 107 ALA A N 1
ATOM 791 C CA . ALA A 1 107 ? 1.898 2.222 5.168 1.00 98.75 107 ALA A CA 1
ATOM 792 C C . ALA A 1 107 ? 2.270 2.377 6.653 1.00 98.75 107 ALA A C 1
ATOM 794 O O . ALA A 1 107 ? 1.540 1.894 7.511 1.00 98.75 107 ALA A O 1
ATOM 795 N N . GLU A 1 108 ? 3.353 3.099 6.958 1.00 98.69 108 GLU A N 1
ATOM 796 C CA . GLU A 1 108 ? 3.745 3.451 8.334 1.00 98.69 108 GLU A CA 1
ATOM 797 C C . GLU A 1 108 ? 2.718 4.385 9.000 1.00 98.69 108 GLU A C 1
ATOM 799 O O . GLU A 1 108 ? 2.378 4.220 10.171 1.00 98.69 108 GLU A O 1
ATOM 804 N N . ASP A 1 109 ? 2.170 5.349 8.252 1.00 98.69 109 ASP A N 1
ATOM 805 C CA . ASP A 1 109 ? 1.106 6.226 8.749 1.00 98.69 109 ASP A CA 1
ATOM 806 C C . ASP A 1 109 ? -0.182 5.437 9.055 1.00 98.69 109 ASP A C 1
ATOM 808 O O . ASP A 1 109 ? -0.882 5.758 10.020 1.00 98.69 109 ASP A O 1
ATOM 812 N N . LEU A 1 110 ? -0.510 4.432 8.232 1.00 98.75 110 LEU A N 1
ATOM 813 C CA . LEU A 1 110 ? -1.640 3.519 8.429 1.00 98.75 110 LEU A CA 1
ATOM 814 C C . LEU A 1 110 ? -1.457 2.661 9.681 1.00 98.75 110 LEU A C 1
ATOM 816 O O . LEU A 1 110 ? -2.371 2.625 10.502 1.00 98.75 110 LEU A O 1
ATOM 820 N N . ASP A 1 111 ? -0.287 2.041 9.833 1.00 98.56 111 ASP A N 1
ATOM 821 C CA . ASP A 1 111 ? 0.138 1.295 11.022 1.00 98.56 111 ASP A CA 1
ATOM 822 C C . ASP A 1 111 ? 0.000 2.154 12.286 1.00 98.56 111 ASP A C 1
ATOM 824 O O . ASP A 1 111 ? 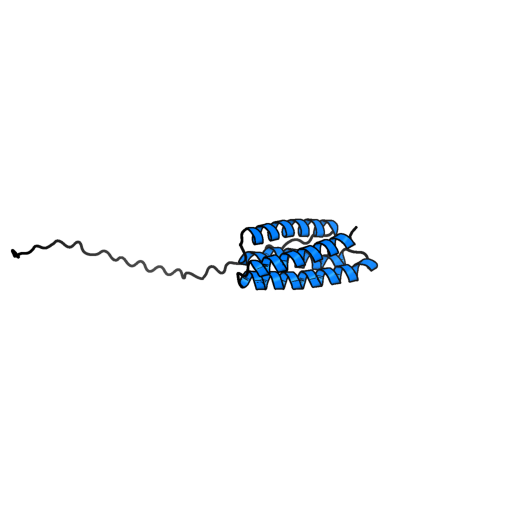-0.796 1.851 13.172 1.00 98.56 111 ASP A O 1
ATOM 828 N N . THR A 1 112 ? 0.622 3.336 12.285 1.00 98.69 112 THR A N 1
ATOM 829 C CA . THR A 1 112 ? 0.564 4.287 13.406 1.00 98.69 112 THR A CA 1
ATOM 830 C C . THR A 1 112 ? -0.875 4.672 13.774 1.00 98.69 112 THR A C 1
ATOM 832 O O . THR A 1 112 ? -1.222 4.755 14.953 1.00 98.69 112 THR A O 1
ATOM 835 N N . SER A 1 113 ? -1.736 4.957 12.788 1.00 98.75 113 SER A N 1
ATOM 836 C CA . SER A 1 113 ? -3.145 5.279 13.064 1.00 98.75 113 SER A CA 1
ATOM 837 C C . SER A 1 113 ? -3.968 4.068 13.508 1.00 98.75 113 SER A C 1
ATOM 839 O O . SER A 1 113 ? -4.883 4.231 14.318 1.00 98.75 113 SER A O 1
ATOM 841 N N . GLY A 1 114 ? -3.635 2.878 13.005 1.00 98.50 114 GLY A N 1
ATOM 842 C CA . GLY A 1 114 ? -4.286 1.620 13.348 1.00 98.50 114 GLY A CA 1
ATOM 843 C C . GLY A 1 114 ? -4.000 1.211 14.791 1.00 98.50 114 GLY A C 1
ATOM 844 O O . GLY A 1 114 ? -4.935 0.958 15.553 1.00 98.50 114 GLY A O 1
ATOM 845 N N . ASP A 1 115 ? -2.731 1.271 15.195 1.00 98.06 115 ASP A N 1
ATOM 846 C CA . ASP A 1 115 ? -2.271 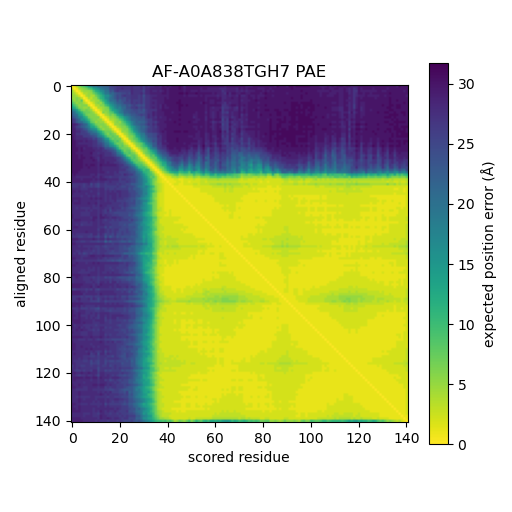1.022 16.565 1.00 98.06 115 ASP A CA 1
ATOM 847 C C . ASP A 1 115 ? -2.865 2.008 17.574 1.00 98.06 115 ASP A C 1
ATOM 849 O O . ASP A 1 115 ? -3.216 1.638 18.697 1.00 98.06 115 ASP A O 1
ATOM 853 N N . ALA A 1 116 ? -3.053 3.263 17.159 1.00 98.31 116 ALA A N 1
ATOM 854 C CA . ALA A 1 116 ? -3.735 4.273 17.962 1.00 98.31 116 ALA A CA 1
ATOM 855 C C . ALA A 1 116 ? -5.260 4.057 18.063 1.00 98.31 116 ALA A C 1
ATOM 857 O O . ALA A 1 116 ? -5.926 4.771 18.815 1.00 98.31 116 ALA A O 1
ATOM 858 N N . GLY A 1 117 ? -5.839 3.122 17.299 1.00 98.19 117 GLY A N 1
ATOM 859 C CA . GLY A 1 117 ? -7.287 2.916 17.217 1.00 98.19 117 GLY A CA 1
ATOM 860 C C . GLY A 1 117 ? -8.045 4.082 16.566 1.00 98.19 117 GLY A C 1
ATOM 861 O O . GLY A 1 117 ? -9.262 4.201 16.731 1.00 98.19 117 GLY A O 1
ATOM 862 N N . ASP A 1 118 ? -7.350 4.957 15.834 1.00 98.62 118 ASP A N 1
ATOM 863 C CA . ASP A 1 118 ? -7.926 6.152 15.218 1.00 98.62 118 ASP A CA 1
ATOM 864 C C . ASP A 1 118 ? -8.522 5.807 13.848 1.00 98.62 118 ASP A C 1
ATOM 866 O O . ASP A 1 118 ? -7.867 5.891 12.804 1.00 98.62 118 ASP A O 1
ATOM 870 N N . GLN A 1 119 ? -9.797 5.414 13.854 1.00 98.44 119 GLN A N 1
ATOM 871 C CA . GLN A 1 119 ? -10.534 5.042 12.643 1.00 98.44 119 GLN A CA 1
ATOM 872 C C . GLN A 1 119 ? -10.528 6.160 11.591 1.00 98.44 119 GLN A C 1
ATOM 874 O O . GLN A 1 119 ? -10.261 5.906 10.418 1.00 98.44 119 GLN A O 1
ATOM 879 N N . ALA A 1 120 ? -10.819 7.401 11.992 1.00 98.62 120 ALA A N 1
ATOM 880 C CA . ALA A 1 120 ? -10.976 8.510 11.055 1.00 98.62 120 ALA A CA 1
ATOM 881 C C . ALA A 1 120 ? -9.645 8.854 10.374 1.00 98.62 120 ALA A C 1
ATOM 883 O O . ALA A 1 120 ? -9.591 9.095 9.162 1.00 98.62 120 ALA A O 1
ATOM 884 N N . LYS A 1 121 ? -8.548 8.837 11.138 1.00 98.75 121 LYS A N 1
ATOM 885 C CA . LYS A 1 121 ? -7.208 9.033 10.589 1.00 98.75 121 LYS A CA 1
ATOM 886 C C . LYS A 1 121 ? -6.770 7.853 9.730 1.00 98.75 121 LYS A C 1
ATOM 888 O O . LYS A 1 121 ? -6.213 8.095 8.661 1.00 98.75 121 LYS A O 1
ATOM 893 N N . THR A 1 122 ? -7.089 6.621 10.126 1.00 98.75 122 THR A N 1
ATOM 894 C CA . THR A 1 122 ? -6.815 5.421 9.319 1.00 98.75 122 THR A CA 1
ATOM 895 C C . THR A 1 122 ? -7.505 5.512 7.958 1.00 98.75 122 THR A C 1
ATOM 897 O O . THR A 1 122 ? -6.862 5.339 6.928 1.00 98.75 122 THR A O 1
ATOM 900 N N . GLU A 1 123 ? -8.786 5.884 7.910 1.00 98.81 123 GLU A N 1
ATOM 901 C CA . GLU A 1 123 ? -9.520 6.087 6.653 1.00 98.81 123 GLU A CA 1
ATOM 902 C C . GLU A 1 123 ? -8.947 7.234 5.807 1.00 98.81 123 GLU A C 1
ATOM 904 O O . GLU A 1 123 ? -8.891 7.149 4.578 1.00 98.81 123 GLU A O 1
ATOM 909 N N . SER A 1 124 ? -8.506 8.320 6.446 1.00 98.81 124 SER A N 1
ATOM 910 C CA . SER A 1 124 ? -7.846 9.438 5.762 1.00 98.81 124 SER A CA 1
ATOM 911 C C . SER A 1 124 ? -6.512 9.017 5.139 1.00 98.81 124 SER A C 1
ATOM 913 O O . SER A 1 124 ? -6.233 9.341 3.982 1.00 98.81 124 SER A O 1
ATOM 915 N N . ASN A 1 125 ? -5.703 8.255 5.876 1.00 98.81 125 ASN A N 1
ATOM 916 C CA . ASN A 1 125 ? -4.442 7.704 5.390 1.00 98.81 125 ASN A CA 1
ATOM 917 C C . ASN A 1 125 ? -4.675 6.683 4.273 1.00 98.81 125 ASN A C 1
ATOM 919 O O . ASN A 1 125 ? -3.984 6.735 3.259 1.00 98.81 125 ASN A O 1
ATOM 923 N N . LEU A 1 126 ? -5.714 5.853 4.390 1.00 98.81 126 LEU A N 1
ATOM 924 C CA . LEU A 1 126 ? -6.112 4.898 3.361 1.00 98.81 126 LEU A CA 1
ATOM 925 C C . LEU A 1 126 ? -6.439 5.587 2.031 1.00 98.81 126 LEU A C 1
ATOM 927 O O . LEU A 1 126 ? -5.955 5.176 0.984 1.00 98.81 126 LEU A O 1
ATOM 931 N N . LYS A 1 127 ? -7.190 6.694 2.058 1.00 98.81 127 LYS A N 1
ATOM 932 C CA . LYS A 1 127 ? -7.498 7.467 0.841 1.00 98.81 127 LYS A CA 1
ATOM 933 C C . LYS A 1 127 ? -6.246 8.027 0.163 1.00 98.81 127 LYS A C 1
ATOM 935 O O . LYS A 1 127 ? -6.176 8.075 -1.063 1.00 98.81 127 LYS A O 1
ATOM 940 N N . LYS A 1 128 ? -5.256 8.471 0.942 1.00 98.81 128 LYS A N 1
ATOM 941 C CA . LYS A 1 128 ? -3.970 8.935 0.392 1.00 98.81 128 LYS A CA 1
ATOM 942 C C . LYS A 1 128 ? -3.184 7.771 -0.201 1.00 98.81 128 LYS A C 1
ATOM 944 O O . LYS A 1 128 ? -2.614 7.921 -1.278 1.00 98.81 128 LYS A O 1
ATOM 949 N N . PHE A 1 129 ? -3.181 6.629 0.486 1.00 98.75 129 PHE A N 1
ATOM 950 C CA . PHE A 1 129 ? -2.563 5.391 0.019 1.00 98.75 129 PHE A CA 1
ATOM 951 C C . PHE A 1 129 ? -3.126 4.992 -1.355 1.00 98.75 129 PHE A C 1
ATOM 953 O O . PHE A 1 129 ? -2.359 4.753 -2.284 1.00 98.75 129 PHE A O 1
ATOM 960 N N . ASP A 1 130 ? -4.448 5.073 -1.530 1.00 98.69 130 ASP A N 1
ATOM 961 C CA . ASP A 1 130 ? -5.144 4.787 -2.796 1.00 98.69 130 ASP A CA 1
ATOM 962 C C . ASP A 1 130 ? -4.746 5.708 -3.928 1.00 98.69 130 ASP A C 1
ATOM 964 O O . ASP A 1 130 ? -4.510 5.258 -5.047 1.00 98.69 130 ASP A O 1
ATOM 968 N N . ALA A 1 131 ? -4.664 7.005 -3.643 1.00 98.69 131 ALA A N 1
ATOM 969 C CA . ALA A 1 131 ? -4.266 7.983 -4.641 1.00 98.69 131 ALA A CA 1
ATOM 970 C C . ALA A 1 131 ? -2.848 7.697 -5.161 1.00 98.69 131 ALA A C 1
ATOM 972 O O . ALA A 1 131 ? -2.594 7.793 -6.363 1.00 98.69 131 ALA A O 1
ATOM 973 N N . VAL A 1 132 ? -1.929 7.304 -4.272 1.00 98.62 132 VAL A N 1
ATOM 974 C CA . VAL A 1 132 ? -0.558 6.950 -4.663 1.00 98.62 132 VAL A CA 1
ATOM 975 C C . VAL A 1 132 ? -0.510 5.611 -5.401 1.00 98.62 132 VAL A C 1
ATOM 977 O O . VAL A 1 132 ? 0.234 5.503 -6.375 1.00 98.62 132 VAL A O 1
ATOM 980 N N . LEU A 1 133 ? -1.313 4.616 -5.012 1.00 98.56 133 LEU A N 1
ATOM 981 C CA . LEU A 1 133 ? -1.419 3.359 -5.760 1.00 98.56 133 LEU A CA 1
ATOM 982 C C . LEU A 1 133 ? -1.954 3.573 -7.176 1.00 98.56 133 LEU A C 1
ATOM 984 O O . LEU A 1 133 ? -1.346 3.101 -8.132 1.00 98.56 133 LEU A O 1
ATOM 988 N N . ALA A 1 134 ? -3.007 4.373 -7.338 1.00 98.25 134 ALA A N 1
ATOM 989 C CA . ALA A 1 134 ? -3.525 4.723 -8.657 1.00 98.25 134 ALA A CA 1
ATOM 990 C C . ALA A 1 134 ? -2.468 5.449 -9.513 1.00 98.25 134 ALA A C 1
ATOM 992 O O . ALA A 1 134 ? -2.346 5.200 -10.715 1.00 98.25 134 ALA A O 1
ATOM 993 N N . GLN A 1 135 ? -1.662 6.325 -8.897 1.00 97.88 135 GLN A N 1
ATOM 994 C CA . GLN A 1 135 ? -0.532 6.969 -9.570 1.00 97.88 135 GLN A CA 1
ATOM 995 C C . GLN A 1 135 ? 0.546 5.958 -9.980 1.00 97.88 135 GLN A C 1
ATOM 997 O O . GLN A 1 135 ? 1.111 6.092 -11.066 1.00 97.88 135 GLN A O 1
ATOM 1002 N N . LEU A 1 136 ? 0.867 4.987 -9.121 1.00 98.12 136 LEU A N 1
ATOM 1003 C CA . LEU A 1 136 ? 1.824 3.922 -9.414 1.00 98.12 136 LEU A CA 1
ATOM 1004 C C . LEU A 1 136 ? 1.339 3.091 -10.607 1.00 98.12 136 LEU A C 1
ATOM 1006 O O . LEU A 1 136 ? 2.061 2.977 -11.591 1.00 98.12 136 LEU A O 1
ATOM 1010 N N . GLU A 1 137 ? 0.105 2.587 -10.566 1.00 96.62 137 GLU A N 1
ATOM 1011 C CA . GLU A 1 137 ? -0.510 1.798 -11.643 1.00 96.62 137 GLU A CA 1
ATOM 1012 C C . GLU A 1 137 ? -0.536 2.551 -12.979 1.00 96.62 137 GLU A C 1
ATOM 1014 O O . GLU A 1 137 ? -0.272 1.981 -14.038 1.00 96.62 137 GLU A O 1
ATOM 1019 N N . GLY A 1 138 ? -0.796 3.862 -12.945 1.00 96.81 138 GLY A N 1
ATOM 1020 C CA . GLY A 1 138 ? -0.775 4.720 -14.130 1.00 96.81 138 GLY A CA 1
ATOM 1021 C C . GLY A 1 138 ? 0.575 4.774 -14.858 1.00 96.81 138 GLY A C 1
ATOM 1022 O O . GLY A 1 138 ? 0.621 5.209 -16.002 1.00 96.81 138 GLY A O 1
ATOM 1023 N N . GLN A 1 139 ? 1.671 4.324 -14.241 1.00 96.12 139 GLN A N 1
ATOM 1024 C CA . GLN A 1 139 ? 3.013 4.319 -14.845 1.00 96.12 139 GLN A CA 1
ATOM 1025 C C . GLN A 1 139 ? 3.286 3.070 -15.694 1.00 96.12 139 GLN A C 1
ATOM 1027 O O . GLN A 1 139 ? 4.265 3.032 -16.451 1.00 96.12 139 GLN A O 1
ATOM 1032 N N . PHE A 1 140 ? 2.425 2.059 -15.580 1.00 93.62 140 PHE A N 1
ATOM 1033 C CA . PHE A 1 140 ? 2.511 0.792 -16.308 1.00 93.62 140 PHE A CA 1
ATOM 1034 C C . PHE A 1 140 ? 1.589 0.743 -17.529 1.00 93.62 140 PHE A C 1
ATOM 1036 O O . PHE A 1 140 ? 1.685 -0.194 -18.316 1.00 93.62 140 PHE A O 1
ATOM 1043 N N . LYS A 1 141 ? 0.743 1.762 -17.696 1.00 83.31 141 LYS A N 1
ATOM 1044 C CA . LYS A 1 141 ? -0.089 1.965 -18.884 1.00 83.31 141 LYS A CA 1
ATOM 1045 C C . LYS A 1 141 ? 0.700 2.608 -20.027 1.00 83.31 141 LYS A C 1
ATOM 1047 O O . LYS A 1 141 ? 1.802 3.158 -19.771 1.00 83.31 141 LYS A O 1
#

Solvent-accessible surface area (backbone atoms only — not comparable to full-atom values): 8349 Å² total; per-residue (Å²): 141,85,83,90,78,92,89,81,88,85,85,87,85,81,85,85,88,75,84,77,89,70,91,70,78,82,64,74,79,67,77,70,74,76,74,69,80,74,80,78,54,92,44,47,68,51,31,52,52,52,36,54,52,34,49,52,53,34,51,51,32,55,74,69,64,40,30,74,57,36,35,61,30,33,48,54,36,27,56,43,41,62,52,40,41,82,52,48,58,80,91,52,20,68,62,43,45,54,36,22,53,52,41,41,53,36,24,51,52,27,30,57,23,14,71,67,65,36,62,71,56,25,54,54,36,48,55,52,41,48,55,47,48,55,54,46,59,61,71,77,107

Radius of gyration: 28.11 Å; Cα contacts (8 Å, |Δi|>4): 119; chains: 1; bounding box: 61×41×87 Å

Secondary structure (DSSP, 8-state):
-------------------------------------PPPPSSHHHHHHHHHHHHHHHHHHHHTT-GGGHHHHHHHHHHHHHHGGGGS-HHHHHHHHHHHHHHHHHHHHHHHHHHTT-HHHHHHHHHHHHHHHHHHHTT--